Protein AF-A0A7S3AME6-F1 (afdb_monomer_lite)

Secondary structure (DSSP, 8-state):
--TTS-TTS-B-PPPPTTSS-TT-----THHHHHHHHHHTPPPHHHHHHHHHSSPPPSB----TTTTS---HHHHHTS-HHHHHHHHHTT-SSS-HHHHHHHHHHHHHH-TTS--

Organism: NCBI:txid156174

Structure (mmCIF, N/CA/C/O backbone):
data_AF-A0A7S3AME6-F1
#
_entry.id   AF-A0A7S3AME6-F1
#
loop_
_atom_site.group_PDB
_atom_site.id
_atom_site.type_symbol
_atom_site.label_atom_id
_atom_site.label_alt_id
_atom_site.label_comp_id
_atom_site.label_asym_id
_atom_site.label_entity_id
_atom_site.label_seq_id
_atom_site.pdbx_PDB_ins_code
_atom_site.Cartn_x
_atom_site.Cartn_y
_atom_site.Cartn_z
_atom_site.occupancy
_atom_site.B_iso_or_equiv
_atom_site.auth_seq_id
_atom_site.auth_comp_id
_atom_site.auth_asym_id
_atom_site.auth_atom_id
_atom_site.pdbx_PDB_model_num
ATOM 1 N N . SER A 1 1 ? 13.618 23.965 -9.771 1.00 35.69 1 SER A N 1
ATOM 2 C CA . SER A 1 1 ? 12.187 23.641 -9.906 1.00 35.69 1 SER A CA 1
ATOM 3 C C . SER A 1 1 ? 11.963 22.238 -9.375 1.00 35.69 1 SER A C 1
ATOM 5 O O . SER A 1 1 ? 12.674 21.339 -9.808 1.00 35.69 1 SER A O 1
ATOM 7 N N . LEU A 1 2 ? 11.083 22.049 -8.389 1.00 33.88 2 LEU A N 1
ATOM 8 C CA . LEU A 1 2 ? 10.864 20.782 -7.664 1.00 33.88 2 LEU A CA 1
ATOM 9 C C . LEU A 1 2 ? 9.847 19.855 -8.369 1.00 33.88 2 LEU A C 1
ATOM 11 O O . LEU A 1 2 ? 9.110 19.121 -7.722 1.00 33.88 2 LEU A O 1
ATOM 15 N N . ASP A 1 3 ? 9.850 19.830 -9.703 1.00 34.41 3 ASP A N 1
ATOM 16 C CA . ASP A 1 3 ? 8.939 19.029 -10.545 1.00 34.41 3 ASP A CA 1
ATOM 17 C C . ASP A 1 3 ? 9.248 17.508 -10.564 1.00 34.41 3 ASP A C 1
ATOM 19 O O . ASP A 1 3 ? 8.784 16.770 -11.433 1.00 34.41 3 ASP A O 1
ATOM 23 N N . GLY A 1 4 ? 10.055 17.002 -9.622 1.00 34.16 4 GLY A N 1
ATOM 24 C CA . GLY A 1 4 ? 10.636 15.648 -9.667 1.00 34.16 4 GLY A CA 1
ATOM 25 C C . GLY A 1 4 ? 10.058 14.612 -8.693 1.00 34.16 4 GLY A C 1
ATOM 26 O O . GLY A 1 4 ? 10.391 13.421 -8.778 1.00 34.16 4 GLY A O 1
ATOM 27 N N . TYR A 1 5 ? 9.194 15.012 -7.759 1.00 38.59 5 TYR A N 1
ATOM 28 C CA . TYR A 1 5 ? 8.798 14.144 -6.649 1.00 38.59 5 TYR A CA 1
ATOM 29 C C . TYR A 1 5 ? 7.342 13.685 -6.759 1.00 38.59 5 TYR A C 1
ATOM 31 O O . TYR A 1 5 ? 6.403 14.379 -6.410 1.00 38.59 5 TYR A O 1
ATOM 39 N N . ASN A 1 6 ? 7.213 12.437 -7.217 1.00 41.97 6 ASN A N 1
ATOM 40 C CA . ASN A 1 6 ? 6.0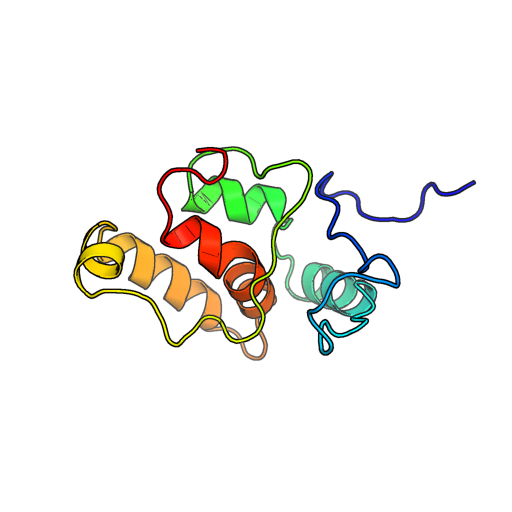43 11.567 -7.121 1.00 41.97 6 ASN A CA 1
ATOM 41 C C . ASN A 1 6 ? 4.817 11.952 -7.976 1.00 41.97 6 ASN A C 1
ATOM 43 O O . ASN A 1 6 ? 3.979 12.762 -7.602 1.00 41.97 6 ASN A O 1
ATOM 47 N N . LYS A 1 7 ? 4.641 11.243 -9.100 1.00 41.91 7 LYS A N 1
ATOM 48 C CA . LYS A 1 7 ? 3.463 11.376 -9.974 1.00 41.91 7 LYS A CA 1
ATOM 49 C C . LYS A 1 7 ? 2.201 10.673 -9.445 1.00 41.91 7 LYS A C 1
ATOM 51 O O . LYS A 1 7 ? 1.176 10.722 -10.113 1.00 41.91 7 LYS A O 1
ATOM 56 N N . SER A 1 8 ? 2.239 9.994 -8.290 1.00 47.88 8 SER A N 1
ATOM 57 C CA . SER A 1 8 ? 1.044 9.346 -7.720 1.00 47.88 8 SER A CA 1
ATOM 58 C C . SER A 1 8 ? 0.046 10.347 -7.124 1.00 47.88 8 SER A C 1
ATOM 60 O O . SER A 1 8 ? -1.106 9.985 -6.871 1.00 47.88 8 SER A O 1
ATOM 62 N N . GLY A 1 9 ? 0.481 11.591 -6.880 1.00 45.53 9 GLY A N 1
ATOM 63 C CA . GLY A 1 9 ? -0.293 12.601 -6.155 1.00 45.53 9 GLY A CA 1
ATOM 64 C C . GLY A 1 9 ? -0.526 12.252 -4.680 1.00 45.53 9 GLY A C 1
ATOM 65 O O . GLY A 1 9 ? -1.373 12.869 -4.048 1.00 45.53 9 GLY A O 1
ATOM 66 N N . VAL A 1 10 ? 0.171 11.240 -4.150 1.00 47.12 10 VAL A N 1
ATOM 67 C CA . VAL A 1 10 ? 0.099 10.808 -2.749 1.00 47.12 10 VAL A CA 1
ATOM 68 C C . VAL A 1 10 ? 1.461 11.053 -2.121 1.00 47.12 10 VAL A C 1
ATOM 70 O O . VAL A 1 10 ? 2.421 10.348 -2.434 1.00 47.12 10 VAL A O 1
ATOM 73 N N . GLN A 1 11 ? 1.573 12.068 -1.275 1.00 51.00 11 GLN A N 1
ATOM 74 C CA . GLN A 1 11 ? 2.796 12.365 -0.543 1.00 51.00 11 GLN A CA 1
ATOM 75 C C . GLN A 1 11 ? 2.962 11.346 0.591 1.00 51.00 11 GLN A C 1
ATOM 77 O O . GLN A 1 11 ? 2.046 11.086 1.360 1.00 51.00 11 GLN A O 1
ATOM 82 N N . VAL A 1 12 ? 4.133 10.727 0.696 1.00 52.28 12 VAL A N 1
ATOM 83 C CA . VAL A 1 12 ? 4.501 9.970 1.897 1.00 52.28 12 VAL A CA 1
ATOM 84 C C . VAL A 1 12 ? 5.359 10.935 2.706 1.00 52.28 12 VAL A C 1
ATOM 86 O O . VAL A 1 12 ? 6.465 11.236 2.249 1.00 52.28 12 VAL A O 1
ATOM 89 N N . PRO A 1 13 ? 4.846 11.523 3.802 1.00 41.53 13 PRO A N 1
ATOM 90 C CA . PRO A 1 13 ? 5.587 12.547 4.519 1.00 41.53 13 PRO A CA 1
ATOM 91 C C . PRO A 1 13 ? 6.883 11.951 5.075 1.00 41.53 13 PRO A C 1
ATOM 93 O O . PRO A 1 13 ? 6.884 10.898 5.715 1.00 41.53 13 PRO A O 1
ATOM 96 N N . LEU A 1 14 ? 7.990 12.641 4.802 1.00 42.53 14 LEU A N 1
ATOM 97 C CA . LEU A 1 14 ? 9.221 12.503 5.571 1.00 42.53 14 LEU A CA 1
ATOM 98 C C . LEU A 1 14 ? 8.908 13.018 6.978 1.00 42.53 14 LEU A C 1
ATOM 100 O O . LEU A 1 14 ? 8.231 14.035 7.112 1.00 42.53 14 LEU A O 1
ATOM 104 N N . ALA A 1 15 ? 9.323 12.289 8.012 1.00 43.00 15 ALA A N 1
ATOM 105 C CA . ALA A 1 15 ? 9.092 12.713 9.386 1.00 43.00 15 ALA A CA 1
ATOM 106 C C . ALA A 1 15 ? 9.627 14.139 9.601 1.00 43.00 15 ALA A C 1
ATOM 108 O O . ALA A 1 15 ? 10.751 14.440 9.201 1.00 43.00 15 ALA A O 1
ATOM 109 N N . ASP A 1 16 ? 8.820 14.985 10.240 1.00 40.00 16 ASP A N 1
ATOM 110 C CA . ASP A 1 16 ? 9.307 16.220 10.846 1.00 40.00 16 ASP A CA 1
ATOM 111 C C . ASP A 1 16 ? 10.219 15.835 12.019 1.00 40.00 16 ASP A C 1
ATOM 113 O O . ASP A 1 16 ? 9.888 14.931 12.802 1.00 40.00 16 ASP A O 1
ATOM 117 N N . GLU A 1 17 ? 11.371 16.493 12.121 1.00 39.88 17 GLU A N 1
ATOM 118 C CA . GLU A 1 17 ? 12.356 16.308 13.189 1.00 39.88 17 GLU A CA 1
ATOM 119 C C . GLU A 1 17 ? 11.740 16.699 14.547 1.00 39.88 17 GLU A C 1
ATOM 121 O O . GLU A 1 17 ? 11.905 17.812 15.034 1.00 39.88 17 GLU A O 1
ATOM 126 N N . GLY A 1 18 ? 10.966 15.806 15.168 1.00 41.50 18 GLY A N 1
ATOM 127 C CA . GLY A 1 18 ? 10.367 16.085 16.477 1.00 41.50 18 GLY A CA 1
ATOM 128 C C . GLY A 1 18 ? 9.214 15.189 16.923 1.00 41.50 18 GLY A C 1
ATOM 129 O O . GLY A 1 18 ? 8.863 15.211 18.102 1.00 41.50 18 GLY A O 1
ATOM 130 N N . ALA A 1 19 ? 8.620 14.372 16.048 1.00 39.38 19 ALA A N 1
ATOM 131 C CA . ALA A 1 19 ? 7.569 13.444 16.468 1.00 39.38 19 ALA A CA 1
ATOM 132 C C . ALA A 1 19 ? 8.173 12.159 17.064 1.00 39.38 19 ALA A C 1
ATOM 134 O O . ALA A 1 19 ? 9.037 11.526 16.463 1.00 39.38 19 ALA A O 1
ATOM 135 N N . ALA A 1 20 ? 7.695 11.768 18.246 1.00 36.09 20 ALA A N 1
ATOM 136 C CA . ALA A 1 20 ? 8.162 10.663 19.089 1.00 36.09 20 ALA A CA 1
ATOM 137 C C . ALA A 1 20 ? 7.960 9.240 18.501 1.00 36.09 20 ALA A C 1
ATOM 139 O O . ALA A 1 20 ? 7.400 8.362 19.154 1.00 36.09 20 ALA A O 1
ATOM 140 N N . PHE A 1 21 ? 8.444 8.989 17.282 1.00 40.53 21 PHE A N 1
ATOM 141 C CA . PHE A 1 21 ? 8.484 7.676 16.634 1.00 40.53 21 PHE A CA 1
ATOM 142 C C . PHE A 1 21 ? 9.867 7.465 15.989 1.00 40.53 21 PHE A C 1
ATOM 144 O O . PHE A 1 21 ? 10.060 7.774 14.814 1.00 40.53 21 PHE A O 1
ATOM 151 N N . PRO A 1 22 ? 10.866 6.956 16.732 1.00 33.81 22 PRO A N 1
ATOM 152 C CA . PRO A 1 22 ? 12.278 7.114 16.375 1.00 33.81 22 PRO A CA 1
ATOM 153 C C . PRO A 1 22 ? 12.804 6.193 15.257 1.00 33.81 22 PRO A C 1
ATOM 155 O O . PRO A 1 22 ? 14.011 6.072 15.126 1.00 33.81 22 PRO A O 1
ATOM 158 N N . ASN A 1 23 ? 11.967 5.541 14.439 1.00 37.69 23 ASN A N 1
ATOM 159 C CA . ASN A 1 23 ? 12.444 4.526 13.479 1.00 37.69 23 ASN A CA 1
ATOM 160 C C . ASN A 1 23 ? 11.733 4.514 12.113 1.00 37.69 23 ASN A C 1
ATOM 162 O O . ASN A 1 23 ? 11.607 3.448 11.515 1.00 37.69 23 ASN A O 1
ATOM 166 N N . MET A 1 24 ? 11.277 5.655 11.586 1.00 41.97 24 MET A N 1
ATOM 167 C CA . MET A 1 24 ? 10.725 5.683 10.224 1.00 41.97 24 MET A CA 1
ATOM 168 C C . MET A 1 24 ? 11.868 5.776 9.201 1.00 41.97 24 MET A C 1
ATOM 170 O O . MET A 1 24 ? 12.538 6.802 9.099 1.00 41.97 24 MET A O 1
ATOM 174 N N . MET A 1 25 ? 12.145 4.677 8.489 1.00 39.66 25 MET A N 1
ATOM 175 C CA . MET A 1 25 ? 13.272 4.599 7.550 1.00 39.66 25 MET A CA 1
ATOM 176 C C . MET A 1 25 ? 13.178 5.665 6.446 1.00 39.66 25 MET A C 1
ATOM 178 O O . MET A 1 25 ? 12.169 5.776 5.749 1.00 39.66 25 MET A O 1
ATOM 182 N N . TRP A 1 26 ? 14.279 6.389 6.230 1.00 38.25 26 TRP A N 1
ATOM 183 C CA . TRP A 1 26 ? 14.511 7.208 5.041 1.00 38.25 26 TRP A CA 1
ATOM 184 C C . TRP A 1 26 ? 14.675 6.262 3.8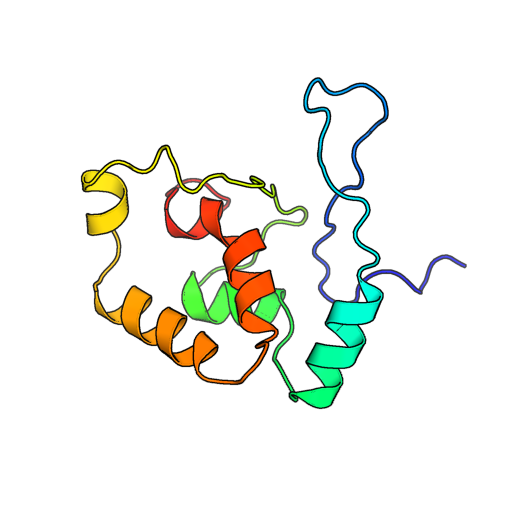45 1.00 38.25 26 TRP A C 1
ATOM 186 O O . TRP A 1 26 ? 15.767 5.772 3.568 1.00 38.25 26 TRP A O 1
ATOM 196 N N . ILE A 1 27 ? 13.573 5.910 3.185 1.00 44.53 27 ILE A N 1
ATOM 197 C CA . IL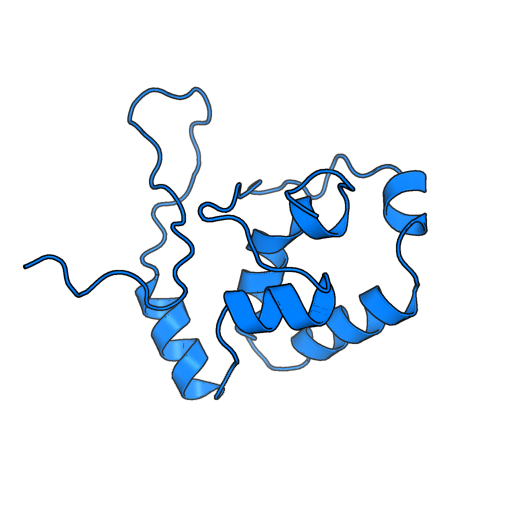E A 1 27 ? 13.590 5.026 2.020 1.00 44.53 27 ILE A CA 1
ATOM 198 C C . ILE A 1 27 ? 13.535 5.901 0.759 1.00 44.53 27 ILE A C 1
ATOM 200 O O . ILE A 1 27 ? 12.472 6.447 0.454 1.00 44.53 27 ILE A O 1
ATOM 204 N N . PRO A 1 28 ? 14.626 6.027 -0.023 1.00 49.34 28 PRO A N 1
ATOM 205 C CA . PRO A 1 28 ? 14.574 6.728 -1.301 1.00 49.34 28 PRO A CA 1
ATOM 206 C C . PRO A 1 28 ? 13.563 6.033 -2.219 1.00 49.34 28 PRO A C 1
ATOM 208 O O . PRO A 1 28 ? 13.757 4.879 -2.585 1.00 49.34 28 PRO A O 1
ATOM 211 N N . LEU A 1 29 ? 12.482 6.708 -2.623 1.00 57.62 29 LEU A N 1
ATOM 212 C CA . LEU A 1 29 ? 11.414 6.078 -3.419 1.00 57.62 29 LEU A CA 1
ATOM 213 C C . LEU A 1 29 ? 11.846 5.682 -4.849 1.00 57.62 29 LEU A C 1
ATOM 215 O O . LEU A 1 29 ? 11.076 5.082 -5.602 1.00 57.62 29 LEU A O 1
ATOM 219 N N . ASP A 1 30 ? 13.080 5.994 -5.248 1.00 60.59 30 ASP A N 1
ATOM 220 C CA . ASP A 1 30 ? 13.607 5.696 -6.578 1.00 60.59 30 ASP A CA 1
ATOM 221 C C . ASP A 1 30 ? 13.745 4.196 -6.863 1.00 60.59 30 ASP A C 1
ATOM 223 O O . ASP A 1 30 ? 13.591 3.782 -8.016 1.00 60.59 30 ASP A O 1
ATOM 227 N N . TRP A 1 31 ? 13.963 3.346 -5.851 1.00 64.44 31 TRP A N 1
ATOM 228 C CA . TRP A 1 31 ? 13.978 1.895 -6.082 1.00 64.44 31 TRP A CA 1
ATOM 229 C C . TRP A 1 31 ? 12.581 1.355 -6.427 1.00 64.44 31 TRP A C 1
ATOM 231 O O . TRP A 1 31 ? 12.470 0.480 -7.288 1.00 64.44 31 TRP A O 1
ATOM 241 N N . ILE A 1 32 ? 11.511 1.920 -5.849 1.00 70.56 32 ILE A N 1
ATOM 242 C CA . ILE A 1 32 ? 10.123 1.551 -6.186 1.00 70.56 32 ILE A CA 1
ATOM 243 C C . ILE A 1 32 ? 9.848 1.898 -7.639 1.00 70.56 32 ILE A C 1
ATOM 245 O O . ILE A 1 32 ? 9.299 1.073 -8.360 1.00 70.56 32 ILE A O 1
ATOM 249 N N . ARG A 1 33 ? 10.303 3.068 -8.105 1.00 68.19 33 ARG A N 1
ATOM 250 C CA . ARG A 1 33 ? 10.153 3.485 -9.509 1.00 68.19 33 ARG A CA 1
ATOM 251 C C . ARG A 1 33 ? 10.842 2.522 -10.468 1.00 68.19 33 ARG A C 1
ATOM 253 O O . ARG A 1 33 ? 10.244 2.110 -11.460 1.00 68.19 33 ARG A O 1
ATOM 260 N N . ARG A 1 34 ? 12.085 2.126 -10.169 1.00 73.12 34 ARG A N 1
ATOM 261 C CA . ARG A 1 34 ? 12.825 1.152 -10.992 1.00 73.12 34 ARG A CA 1
ATOM 262 C C . ARG A 1 34 ? 12.061 -0.164 -11.105 1.00 73.12 34 ARG A C 1
ATOM 264 O O . ARG A 1 34 ? 11.914 -0.689 -12.207 1.00 73.12 34 ARG A O 1
ATOM 271 N N . ARG A 1 35 ? 11.524 -0.664 -9.989 1.00 77.50 35 ARG A N 1
ATOM 272 C CA . ARG A 1 35 ? 10.744 -1.907 -9.981 1.00 77.50 35 ARG A CA 1
ATOM 273 C C . ARG A 1 35 ? 9.368 -1.755 -10.632 1.00 77.50 35 ARG A C 1
ATOM 275 O O . ARG A 1 35 ? 8.954 -2.669 -11.334 1.00 77.50 35 ARG A O 1
ATOM 282 N N . GLN A 1 36 ? 8.692 -0.614 -10.470 1.00 83.31 36 GLN A N 1
ATOM 283 C CA . GLN A 1 36 ? 7.425 -0.320 -11.153 1.00 83.31 36 GLN A CA 1
ATOM 284 C C . GLN A 1 36 ? 7.597 -0.434 -12.663 1.00 83.31 36 GLN A C 1
ATOM 286 O O . GLN A 1 36 ? 6.821 -1.120 -13.322 1.00 83.31 36 GLN A O 1
ATOM 291 N N . THR A 1 37 ? 8.652 0.185 -13.195 1.00 80.50 37 THR A N 1
ATOM 292 C CA . THR A 1 37 ? 8.983 0.115 -14.618 1.00 80.50 37 THR A CA 1
ATOM 293 C C . THR A 1 37 ? 9.340 -1.309 -15.037 1.00 80.50 37 THR A C 1
ATOM 295 O O . THR A 1 37 ? 8.783 -1.810 -16.012 1.00 80.50 37 THR A O 1
ATOM 298 N N . ALA A 1 38 ? 10.223 -1.983 -14.292 1.00 83.31 38 ALA A N 1
ATOM 299 C CA . ALA A 1 38 ? 10.667 -3.339 -14.620 1.00 83.31 3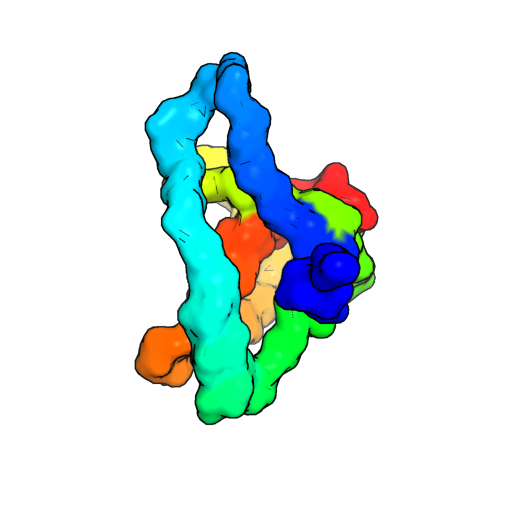8 ALA A CA 1
ATOM 300 C C . ALA A 1 38 ? 9.513 -4.357 -14.639 1.00 83.31 38 ALA A C 1
ATOM 302 O O . ALA A 1 38 ? 9.461 -5.211 -15.519 1.00 83.31 38 ALA A O 1
ATOM 303 N N . GLN A 1 39 ? 8.571 -4.242 -13.700 1.00 85.00 39 GLN A N 1
ATOM 304 C CA . GLN A 1 39 ? 7.430 -5.154 -13.560 1.00 85.00 39 GLN A CA 1
ATOM 305 C C . GLN A 1 39 ? 6.178 -4.671 -14.306 1.00 85.00 39 GLN A C 1
ATOM 307 O O . GLN A 1 39 ? 5.150 -5.340 -14.257 1.00 85.00 39 GLN A O 1
ATOM 312 N N . ARG A 1 40 ? 6.237 -3.508 -14.980 1.00 86.19 40 ARG A N 1
ATOM 313 C CA . ARG A 1 40 ? 5.073 -2.824 -15.580 1.00 86.19 40 ARG A CA 1
ATOM 314 C C . ARG A 1 40 ? 3.898 -2.711 -14.595 1.00 86.19 40 ARG A C 1
ATOM 316 O O . ARG A 1 40 ? 2.739 -2.897 -14.960 1.00 86.19 40 ARG A O 1
ATOM 323 N N . ALA A 1 41 ? 4.218 -2.442 -13.332 1.00 84.19 41 ALA A N 1
ATOM 324 C CA . ALA A 1 41 ? 3.251 -2.405 -12.247 1.00 84.19 41 ALA A CA 1
ATOM 325 C C . ALA A 1 41 ? 2.400 -1.119 -12.296 1.00 84.19 41 ALA A C 1
ATOM 327 O O . ALA A 1 41 ? 2.888 -0.073 -12.739 1.00 84.19 41 ALA A O 1
ATOM 328 N N . PRO A 1 42 ? 1.146 -1.158 -11.809 1.00 85.56 42 PRO A N 1
ATOM 329 C CA . PRO A 1 42 ? 0.316 0.037 -11.680 1.00 85.56 42 PRO A CA 1
ATOM 330 C C . PRO A 1 42 ? 0.920 1.055 -10.699 1.00 85.56 42 PRO A C 1
ATOM 332 O O . PRO A 1 42 ? 1.783 0.736 -9.881 1.00 85.56 42 PRO A O 1
ATOM 335 N N . SER A 1 43 ? 0.441 2.301 -10.743 1.00 85.38 43 SER A N 1
ATOM 336 C CA . SER A 1 43 ? 0.777 3.289 -9.711 1.00 85.38 43 SER A CA 1
ATOM 337 C C . SER A 1 43 ? 0.167 2.902 -8.359 1.00 85.38 43 SER A C 1
ATOM 339 O O . SER A 1 43 ? -0.873 2.247 -8.319 1.00 85.38 43 SER A O 1
ATOM 341 N N . LEU A 1 44 ? 0.756 3.374 -7.251 1.00 84.00 44 LEU A N 1
ATOM 342 C CA . LEU A 1 44 ? 0.201 3.160 -5.907 1.00 84.00 44 LEU A CA 1
ATOM 343 C C . LEU A 1 44 ? -1.260 3.623 -5.808 1.00 84.00 44 LEU A C 1
ATOM 345 O O . LEU A 1 44 ? -2.075 2.913 -5.241 1.00 84.00 44 LEU A O 1
ATOM 349 N N . ARG A 1 45 ? -1.611 4.767 -6.414 1.00 84.56 45 ARG A N 1
ATOM 350 C CA . ARG A 1 45 ? -2.999 5.249 -6.478 1.00 84.56 45 ARG A CA 1
ATOM 351 C C . ARG A 1 45 ? -3.919 4.250 -7.177 1.00 84.56 45 ARG A C 1
ATOM 353 O O . ARG A 1 45 ? -4.935 3.872 -6.614 1.00 84.56 45 ARG A O 1
ATOM 360 N N . SER A 1 46 ? -3.539 3.790 -8.369 1.00 85.94 46 SER A N 1
ATOM 361 C CA . SER A 1 46 ? -4.360 2.843 -9.137 1.00 85.94 46 SER A CA 1
ATOM 362 C C . SER A 1 46 ? -4.511 1.511 -8.402 1.00 85.94 46 SER A C 1
ATOM 364 O O . SER A 1 46 ? -5.594 0.935 -8.375 1.00 85.94 46 SER A O 1
ATOM 366 N N . PHE A 1 47 ? -3.432 1.037 -7.774 1.00 89.94 47 PHE A N 1
ATOM 367 C CA . PHE A 1 47 ? -3.446 -0.172 -6.958 1.00 89.94 47 PHE A CA 1
ATOM 368 C C . PHE A 1 47 ? -4.348 -0.003 -5.724 1.00 89.94 47 PHE A C 1
ATOM 370 O O . PHE A 1 47 ? -5.178 -0.865 -5.455 1.00 89.94 47 PHE A O 1
ATOM 377 N N . PHE A 1 48 ? -4.251 1.127 -5.019 1.00 88.75 48 PHE A N 1
ATOM 378 C CA . PHE A 1 48 ? -5.104 1.453 -3.876 1.00 88.75 48 PHE A CA 1
ATOM 379 C C . PHE A 1 48 ? -6.585 1.417 -4.259 1.00 88.75 48 PHE A C 1
ATOM 381 O O . PHE A 1 48 ? -7.365 0.682 -3.651 1.00 88.75 48 PHE A O 1
ATOM 388 N N . SER A 1 49 ? -6.958 2.138 -5.316 1.00 89.38 49 SER A N 1
ATOM 389 C CA . SER A 1 49 ? -8.347 2.223 -5.766 1.00 89.38 49 SER A CA 1
ATOM 390 C C . SER A 1 49 ? -8.900 0.899 -6.276 1.00 89.38 49 SER A C 1
ATOM 392 O O . SER A 1 49 ? -10.072 0.610 -6.049 1.00 89.38 49 SER A O 1
ATOM 394 N N . ALA A 1 50 ? -8.070 0.051 -6.887 1.00 91.19 50 ALA A N 1
ATOM 395 C CA . ALA A 1 50 ? -8.499 -1.272 -7.333 1.00 91.19 50 ALA A CA 1
ATOM 396 C C . ALA A 1 50 ? -8.942 -2.182 -6.172 1.00 91.19 50 ALA A C 1
ATOM 398 O O . ALA A 1 50 ? -9.881 -2.960 -6.333 1.00 91.19 50 ALA A O 1
ATOM 399 N N . TYR A 1 51 ? -8.290 -2.087 -5.006 1.00 90.94 51 TYR A N 1
ATOM 400 C CA . TYR A 1 51 ? -8.551 -2.986 -3.874 1.00 90.94 51 TYR A CA 1
ATOM 401 C C . TYR A 1 51 ? -9.439 -2.393 -2.783 1.00 90.94 51 TYR A C 1
ATOM 403 O O . TYR A 1 51 ? -10.150 -3.142 -2.113 1.00 90.94 51 TYR A O 1
ATOM 411 N N . LEU A 1 52 ? -9.402 -1.074 -2.593 1.00 88.88 52 LEU A N 1
ATOM 412 C CA . LEU A 1 52 ? -10.181 -0.385 -1.561 1.00 88.88 52 LEU A CA 1
ATOM 413 C C . LEU A 1 52 ? -11.380 0.386 -2.127 1.00 88.88 52 LEU A C 1
ATOM 415 O O . LEU A 1 52 ? -12.182 0.887 -1.350 1.00 88.88 52 LEU A O 1
ATOM 419 N N . GLN A 1 53 ? -11.541 0.412 -3.457 1.00 89.00 53 GLN A N 1
ATOM 420 C CA . GLN A 1 53 ? -12.691 0.999 -4.163 1.00 89.00 53 GLN A CA 1
ATOM 421 C C . GLN A 1 53 ? -12.915 2.489 -3.860 1.00 89.00 53 GLN A C 1
ATOM 423 O O . GLN A 1 53 ? -14.042 2.977 -3.860 1.00 89.00 53 GLN A O 1
ATOM 428 N N . CYS A 1 54 ? -11.830 3.219 -3.622 1.00 84.62 54 CYS A N 1
ATOM 429 C CA . CYS A 1 54 ? -11.833 4.650 -3.345 1.00 84.62 54 CYS A CA 1
ATOM 430 C C . CYS A 1 54 ? -10.475 5.273 -3.691 1.00 84.62 54 CYS A C 1
ATOM 432 O O . CYS A 1 54 ? -9.499 4.567 -3.964 1.00 84.62 54 CYS A O 1
ATOM 434 N N . ASP A 1 55 ? -10.392 6.599 -3.694 1.00 82.69 55 ASP A N 1
ATOM 435 C CA . ASP A 1 55 ? -9.116 7.288 -3.859 1.00 82.69 55 ASP A CA 1
ATOM 436 C C . ASP A 1 55 ? -8.286 7.249 -2.566 1.00 82.69 55 ASP A C 1
ATOM 438 O O . ASP A 1 55 ? -8.838 7.387 -1.473 1.00 82.69 55 ASP A O 1
ATOM 442 N N . PRO A 1 56 ? -6.952 7.099 -2.656 1.00 77.88 56 PRO A N 1
ATOM 443 C CA . PRO A 1 56 ? -6.093 7.278 -1.496 1.00 77.88 56 PRO A CA 1
ATOM 444 C C . PRO A 1 56 ? -6.125 8.737 -1.011 1.00 77.88 56 PRO A C 1
ATOM 446 O O . PRO A 1 56 ? -6.255 9.657 -1.832 1.00 77.88 56 PRO A O 1
ATOM 449 N N . PRO A 1 57 ? -5.911 8.977 0.296 1.00 74.25 57 PRO A N 1
ATOM 450 C CA . PRO A 1 57 ? -5.699 10.325 0.812 1.00 74.25 57 PRO A CA 1
ATOM 451 C C . PRO A 1 57 ? -4.467 10.982 0.174 1.00 74.25 57 PRO A C 1
ATOM 453 O O . PRO A 1 57 ? -3.588 10.316 -0.379 1.00 74.25 57 PRO A O 1
ATOM 456 N N . SER A 1 58 ? -4.366 12.309 0.298 1.00 67.38 58 SER A N 1
ATOM 457 C CA . SER A 1 58 ? -3.184 13.054 -0.159 1.00 67.38 58 SER A CA 1
ATOM 458 C C . SER A 1 58 ? -1.902 12.613 0.551 1.00 67.38 58 SER A C 1
ATOM 460 O O . SER A 1 58 ? -0.832 12.730 -0.041 1.00 67.38 58 SER A O 1
ATOM 462 N N . HIS A 1 59 ? -2.018 12.074 1.772 1.00 65.12 59 HIS A N 1
ATOM 463 C CA . HIS A 1 59 ? -0.915 11.530 2.557 1.00 65.12 59 HIS A CA 1
ATOM 464 C C . HIS A 1 59 ? -1.248 10.156 3.138 1.00 65.12 59 HIS A C 1
ATOM 466 O O . HIS A 1 59 ? -2.313 9.984 3.732 1.00 65.12 59 HIS A O 1
ATOM 472 N N . LEU A 1 60 ? -0.334 9.190 2.996 1.00 69.12 60 LEU A N 1
ATOM 473 C CA . LEU A 1 60 ? -0.481 7.866 3.608 1.00 69.12 60 LEU A CA 1
ATOM 474 C C . LEU A 1 60 ? 0.235 7.803 4.954 1.00 69.12 60 LEU A C 1
ATOM 476 O O . LEU A 1 60 ? 1.433 8.075 5.044 1.00 69.12 60 LEU A O 1
ATOM 480 N N . TYR A 1 61 ? -0.491 7.369 5.980 1.00 67.06 61 TYR A N 1
ATOM 481 C CA . TYR A 1 61 ? 0.094 6.996 7.259 1.00 67.06 61 TYR A CA 1
ATOM 482 C C . TYR A 1 61 ? 0.646 5.578 7.154 1.00 67.06 61 TYR A C 1
ATOM 484 O O . TYR A 1 61 ? -0.101 4.608 7.020 1.00 67.06 61 TYR A O 1
ATOM 492 N N . HIS A 1 62 ? 1.970 5.466 7.200 1.00 65.44 62 HIS A N 1
ATOM 493 C CA . HIS A 1 62 ? 2.654 4.184 7.209 1.00 65.44 62 HIS A CA 1
ATOM 494 C C . HIS A 1 62 ? 2.893 3.733 8.650 1.00 65.44 62 HIS A C 1
ATOM 496 O O . HIS A 1 62 ? 3.547 4.421 9.430 1.00 65.44 62 HIS A O 1
ATOM 502 N N . ALA A 1 63 ? 2.377 2.558 8.996 1.00 63.12 63 ALA A N 1
ATOM 503 C CA . ALA A 1 63 ? 2.576 1.960 10.304 1.00 63.12 63 ALA A CA 1
ATOM 504 C C . ALA A 1 63 ? 3.625 0.841 10.191 1.00 63.12 63 ALA A C 1
ATOM 506 O O . ALA A 1 63 ? 3.290 -0.335 10.027 1.00 63.12 63 ALA A O 1
ATOM 507 N N . GLN A 1 64 ? 4.905 1.223 10.243 1.00 58.34 64 GLN A N 1
ATOM 508 C CA . GLN A 1 64 ? 6.028 0.288 10.147 1.00 58.34 64 GLN A CA 1
ATOM 509 C C . GLN A 1 64 ? 5.933 -0.762 11.264 1.00 58.34 64 GLN A C 1
ATOM 511 O O . GLN A 1 64 ? 5.911 -0.428 12.447 1.00 58.34 64 GLN A O 1
ATOM 516 N N . GLY A 1 65 ? 5.848 -2.042 10.895 1.00 57.84 65 GLY A N 1
ATOM 517 C CA . GLY A 1 65 ? 5.735 -3.138 11.863 1.00 57.84 65 GLY A CA 1
ATOM 518 C C . GLY A 1 65 ? 4.346 -3.329 12.492 1.00 57.84 65 GLY A C 1
ATOM 519 O O . GLY A 1 65 ? 4.227 -4.084 13.457 1.00 57.84 65 GLY A O 1
ATOM 520 N N . ALA A 1 66 ? 3.277 -2.720 11.958 1.00 54.88 66 ALA A N 1
ATOM 521 C CA . ALA A 1 66 ? 1.900 -2.842 12.475 1.00 54.88 66 ALA A CA 1
ATOM 522 C C . ALA A 1 66 ? 1.225 -4.215 12.245 1.00 54.88 66 ALA A C 1
ATOM 524 O O . ALA A 1 66 ? 0.011 -4.316 12.046 1.00 54.88 66 ALA A O 1
ATOM 525 N N . GLN A 1 67 ? 2.001 -5.294 12.299 1.00 55.34 67 GLN A N 1
ATOM 526 C CA . GLN A 1 67 ? 1.533 -6.674 12.188 1.00 55.34 67 GLN A CA 1
ATOM 527 C C . GLN A 1 67 ? 0.924 -7.206 13.502 1.00 55.34 67 GLN A C 1
ATOM 529 O O . GLN A 1 67 ? 0.285 -8.254 13.488 1.00 55.34 67 GLN A O 1
ATOM 534 N N . PHE A 1 68 ? 1.065 -6.492 14.629 1.00 56.34 68 PHE A N 1
ATOM 535 C CA . PHE A 1 68 ? 0.824 -7.071 15.961 1.00 56.34 68 PHE A CA 1
ATOM 536 C C . PHE A 1 68 ? -0.432 -6.598 16.716 1.00 56.34 68 PHE A C 1
ATOM 538 O O . PHE A 1 68 ? -0.596 -6.968 17.875 1.00 56.34 68 PHE A O 1
ATOM 545 N N . SER A 1 69 ? -1.349 -5.835 16.110 1.00 66.88 69 SER A N 1
ATOM 546 C CA . SER A 1 69 ? -2.526 -5.312 16.842 1.00 66.88 69 SER A CA 1
ATOM 547 C C . SER A 1 69 ? -3.891 -5.508 16.170 1.00 66.88 69 SER A C 1
ATOM 549 O O . SER A 1 69 ? -4.901 -5.009 16.669 1.00 66.88 69 SER A O 1
ATOM 551 N N . LEU A 1 70 ? -3.981 -6.266 15.072 1.00 75.88 70 LEU A N 1
ATOM 552 C CA . LEU A 1 70 ? -5.273 -6.508 14.425 1.00 75.88 70 LEU A CA 1
ATOM 553 C C . LEU A 1 70 ? -6.101 -7.546 15.188 1.00 75.88 70 LEU A C 1
ATOM 555 O O . LEU A 1 70 ? -5.710 -8.700 15.347 1.00 75.88 70 LEU A O 1
ATOM 559 N N . SER A 1 71 ? -7.302 -7.152 15.611 1.00 85.25 71 SER A N 1
ATOM 560 C CA . SER A 1 71 ? -8.263 -8.096 16.184 1.00 85.25 71 SER A CA 1
ATOM 561 C C . SER A 1 71 ? -8.787 -9.074 15.128 1.00 85.25 71 SER A C 1
ATOM 563 O O . SER A 1 71 ? -8.949 -8.725 13.955 1.00 85.25 71 SER A O 1
ATOM 565 N N . ARG A 1 72 ? -9.187 -10.277 15.564 1.00 88.25 72 ARG A N 1
ATOM 566 C CA . ARG A 1 72 ? -9.916 -11.238 14.717 1.00 88.25 72 ARG A CA 1
ATOM 567 C C . ARG A 1 72 ? -11.104 -10.572 14.014 1.00 88.25 72 ARG A C 1
ATOM 569 O O . ARG A 1 72 ? -11.303 -10.766 12.820 1.00 88.25 72 ARG A O 1
ATOM 576 N N . ARG A 1 73 ? -11.865 -9.740 14.730 1.00 88.62 73 ARG A N 1
ATOM 577 C CA . ARG A 1 73 ? -13.008 -9.012 14.163 1.00 88.62 73 ARG A CA 1
ATOM 578 C C . ARG A 1 73 ? -12.598 -8.113 12.993 1.00 88.62 73 ARG A C 1
ATOM 580 O O . ARG A 1 73 ? -13.293 -8.120 11.988 1.00 88.62 73 ARG A O 1
ATOM 587 N N . ALA A 1 74 ? -11.484 -7.386 13.099 1.00 85.94 74 ALA A N 1
ATOM 588 C CA . ALA A 1 74 ? -10.997 -6.514 12.027 1.00 85.94 74 ALA A CA 1
ATOM 589 C C . ALA A 1 74 ? -10.635 -7.306 10.759 1.00 85.94 74 ALA A C 1
ATOM 591 O O . ALA A 1 74 ? -11.014 -6.911 9.660 1.00 85.94 74 ALA A O 1
ATOM 592 N N . ILE A 1 75 ? -9.986 -8.464 10.914 1.00 88.06 75 ILE A N 1
ATOM 593 C CA . ILE A 1 75 ? -9.647 -9.357 9.795 1.00 88.06 75 ILE A CA 1
ATOM 594 C C . ILE A 1 75 ? -10.917 -9.913 9.132 1.00 88.06 75 ILE A C 1
ATOM 596 O O . ILE A 1 75 ? -11.048 -9.931 7.914 1.00 88.06 75 ILE A O 1
ATOM 600 N N . HIS A 1 76 ? -11.902 -10.346 9.919 1.00 90.38 76 HIS A N 1
ATOM 601 C CA . HIS A 1 76 ? -13.117 -10.955 9.369 1.00 90.38 76 HIS A CA 1
ATOM 602 C C . HIS A 1 76 ? -14.102 -9.963 8.724 1.00 90.38 76 HIS A C 1
ATOM 604 O O . HIS A 1 76 ? -15.059 -10.408 8.093 1.00 90.38 76 HIS A O 1
ATOM 610 N N . ARG A 1 77 ? -13.890 -8.645 8.846 1.00 89.31 77 ARG A N 1
ATOM 611 C CA . ARG A 1 77 ? -14.719 -7.630 8.167 1.00 89.31 77 ARG A CA 1
ATOM 612 C C . ARG A 1 77 ? -14.513 -7.600 6.658 1.00 89.31 77 ARG A C 1
ATOM 614 O O . ARG A 1 77 ? -15.419 -7.202 5.933 1.00 89.31 77 ARG A O 1
ATOM 621 N N . ARG A 1 78 ? -13.338 -8.001 6.170 1.00 89.06 78 ARG A N 1
ATOM 622 C CA . ARG A 1 78 ? -13.080 -8.071 4.731 1.00 89.06 78 ARG A CA 1
ATOM 623 C C . ARG A 1 78 ? -13.389 -9.472 4.203 1.00 89.06 78 ARG A C 1
ATOM 625 O O . ARG A 1 78 ? -13.129 -10.467 4.886 1.00 89.06 78 ARG A O 1
ATOM 632 N N . PRO A 1 79 ? -13.915 -9.586 2.974 1.00 92.00 79 PRO A N 1
ATOM 633 C CA . PRO A 1 79 ? -14.195 -10.885 2.390 1.00 92.00 79 PRO A CA 1
ATOM 634 C C . PRO A 1 79 ? -12.893 -11.642 2.113 1.00 92.00 79 PRO A C 1
ATOM 636 O O . PRO A 1 79 ? -11.889 -11.069 1.692 1.00 92.00 79 PRO A O 1
ATOM 639 N N . ARG A 1 80 ? -12.922 -12.972 2.266 1.00 93.50 80 ARG A N 1
ATOM 640 C CA . ARG A 1 80 ? -11.761 -13.835 1.982 1.00 93.50 80 ARG A CA 1
ATOM 641 C C . ARG A 1 80 ? -11.228 -13.678 0.552 1.00 93.50 80 ARG A C 1
ATOM 643 O O . ARG A 1 80 ? -10.037 -13.879 0.326 1.00 93.50 80 ARG A O 1
ATOM 650 N N . SER A 1 81 ? -12.097 -13.344 -0.402 1.00 94.31 81 SER A N 1
ATOM 651 C CA . SER A 1 81 ? -11.712 -13.076 -1.790 1.00 94.31 81 SER A CA 1
ATOM 652 C C . SER A 1 81 ? -10.729 -11.913 -1.905 1.00 94.31 81 SER A C 1
ATOM 654 O O . SER A 1 81 ? -9.766 -12.047 -2.649 1.00 94.31 81 SER A O 1
ATOM 656 N N . LEU A 1 82 ? -10.895 -10.842 -1.118 1.00 92.88 82 LEU A N 1
ATOM 657 C CA . LEU A 1 82 ? -9.953 -9.719 -1.097 1.00 92.88 82 LEU A CA 1
ATOM 658 C C . LEU A 1 82 ? -8.543 -10.206 -0.747 1.00 92.88 82 LEU A C 1
ATOM 660 O O . LEU A 1 82 ? -7.603 -9.960 -1.495 1.00 92.88 82 LEU A O 1
ATOM 664 N N . TYR A 1 83 ? -8.400 -10.959 0.347 1.00 92.88 83 TYR A N 1
ATOM 665 C CA . TYR A 1 83 ? -7.098 -11.478 0.779 1.00 92.88 83 TYR A CA 1
ATOM 666 C C . TYR A 1 83 ? -6.442 -12.390 -0.255 1.00 92.88 83 TYR A C 1
ATOM 668 O O . TYR A 1 83 ? -5.229 -12.332 -0.432 1.00 92.88 83 TYR A O 1
ATOM 676 N N . ARG A 1 84 ? -7.231 -13.213 -0.954 1.00 95.06 84 ARG A N 1
ATOM 677 C CA . ARG A 1 84 ? -6.723 -14.047 -2.051 1.00 95.06 84 ARG A CA 1
ATOM 678 C C . ARG A 1 84 ? -6.186 -13.188 -3.194 1.00 95.06 84 ARG A C 1
ATOM 680 O O . ARG A 1 84 ? -5.060 -13.416 -3.615 1.00 95.06 84 ARG A O 1
ATOM 687 N N . SER A 1 85 ? -6.934 -12.169 -3.618 1.00 94.06 85 SER A N 1
ATOM 688 C CA . SER A 1 85 ? -6.494 -11.269 -4.686 1.00 94.06 85 SER A CA 1
ATOM 689 C C . SER A 1 85 ? -5.227 -10.490 -4.312 1.00 94.06 85 SER A C 1
ATOM 691 O O . SER A 1 85 ? -4.337 -10.363 -5.146 1.00 94.06 85 SER A O 1
ATOM 693 N N . LEU A 1 86 ? -5.102 -10.022 -3.061 1.00 92.44 86 LEU A N 1
ATOM 694 C CA . LEU A 1 86 ? -3.880 -9.361 -2.573 1.00 92.44 86 LEU A CA 1
ATOM 695 C C . LEU A 1 86 ? -2.690 -10.331 -2.533 1.00 92.44 86 LEU A C 1
ATOM 697 O O . LEU A 1 86 ? -1.591 -9.972 -2.947 1.00 92.44 86 LEU A O 1
ATOM 701 N N . LEU A 1 87 ? -2.9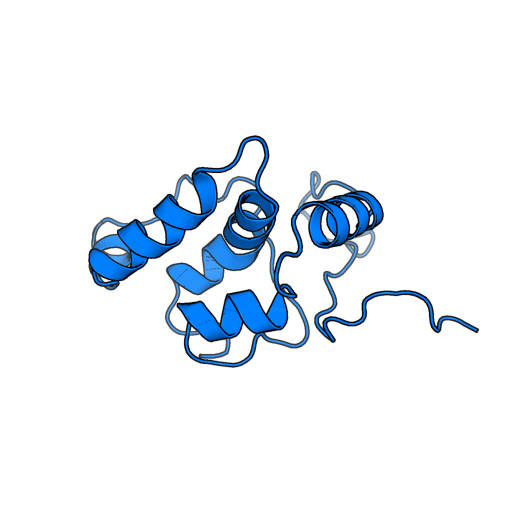07 -11.570 -2.077 1.00 92.88 87 LEU A N 1
ATOM 702 C CA . LEU A 1 87 ? -1.871 -12.603 -2.043 1.00 92.88 87 LEU A CA 1
ATOM 703 C C . LEU A 1 87 ? -1.400 -12.986 -3.453 1.00 92.88 87 LEU A C 1
ATOM 705 O O . LEU A 1 87 ? -0.211 -13.218 -3.659 1.00 92.88 87 LEU A O 1
ATOM 709 N N . ASP A 1 88 ? -2.301 -13.007 -4.434 1.00 92.81 88 ASP A N 1
ATOM 710 C CA . ASP A 1 88 ? -1.946 -13.292 -5.825 1.00 92.81 88 ASP A CA 1
ATOM 711 C C . ASP A 1 88 ? -0.993 -12.241 -6.418 1.00 92.81 88 ASP A C 1
ATOM 713 O O . ASP A 1 88 ? -0.148 -12.587 -7.245 1.00 92.81 88 ASP A O 1
ATOM 717 N N . GLN A 1 89 ? -1.036 -10.990 -5.940 1.00 91.62 89 GLN A N 1
ATOM 718 C CA . GLN A 1 89 ? -0.074 -9.951 -6.339 1.00 91.62 89 GLN A CA 1
ATOM 719 C C . GLN A 1 89 ? 1.351 -10.220 -5.838 1.00 91.62 89 GLN A C 1
ATOM 721 O O . GLN A 1 89 ? 2.304 -9.623 -6.338 1.00 91.62 89 GLN A O 1
ATOM 726 N N . LEU A 1 90 ? 1.516 -11.119 -4.863 1.00 89.94 90 LEU A N 1
ATOM 727 C CA . LEU A 1 90 ? 2.807 -11.438 -4.256 1.00 89.94 90 LEU A CA 1
ATOM 728 C C . LEU A 1 90 ? 3.515 -12.639 -4.896 1.00 89.94 90 LEU A C 1
ATOM 730 O O . LEU A 1 90 ? 4.551 -13.077 -4.407 1.00 89.94 90 LEU A O 1
ATOM 734 N N . ARG A 1 91 ? 2.967 -13.188 -5.986 1.00 86.25 91 ARG A N 1
ATOM 735 C CA . ARG A 1 91 ? 3.511 -14.388 -6.645 1.00 86.25 91 ARG A CA 1
ATOM 736 C C . ARG A 1 91 ? 4.819 -14.150 -7.399 1.00 86.25 91 ARG A C 1
ATOM 738 O O . ARG A 1 91 ? 5.562 -15.101 -7.618 1.00 86.25 91 ARG A O 1
ATOM 745 N N . HIS A 1 92 ? 5.093 -12.917 -7.822 1.00 77.12 92 HIS A N 1
ATOM 746 C CA . HIS A 1 92 ? 6.358 -12.573 -8.468 1.00 77.12 92 HIS A CA 1
ATOM 747 C C . HIS A 1 92 ? 7.483 -12.519 -7.427 1.00 77.12 92 HIS A C 1
ATOM 749 O O . HIS A 1 92 ? 7.257 -12.098 -6.296 1.00 77.12 92 HIS A O 1
ATOM 755 N N . THR A 1 93 ? 8.708 -12.889 -7.798 1.00 78.50 93 THR A N 1
ATOM 756 C CA . THR A 1 93 ? 9.879 -12.669 -6.938 1.00 78.50 93 THR A CA 1
ATOM 757 C C . THR A 1 93 ? 10.080 -11.168 -6.727 1.00 78.50 93 THR A C 1
ATOM 759 O O . THR A 1 93 ? 10.170 -10.428 -7.705 1.00 78.50 93 THR A O 1
ATOM 762 N N . ASP A 1 94 ? 10.139 -10.727 -5.467 1.00 76.88 94 ASP A N 1
ATOM 763 C CA . ASP A 1 94 ? 10.316 -9.315 -5.082 1.00 76.88 94 ASP A CA 1
ATOM 764 C C . ASP A 1 94 ? 9.295 -8.356 -5.752 1.00 76.88 94 ASP A C 1
ATOM 766 O O . ASP A 1 94 ? 9.659 -7.452 -6.513 1.00 76.88 94 ASP A O 1
ATOM 770 N N . PRO A 1 95 ? 7.984 -8.573 -5.533 1.00 86.75 95 PRO A N 1
ATOM 771 C CA . PRO A 1 95 ? 6.931 -7.849 -6.235 1.00 86.75 95 PRO A CA 1
ATOM 772 C C . PRO A 1 95 ? 6.814 -6.424 -5.694 1.00 86.75 95 PRO A C 1
ATOM 774 O O . PRO A 1 95 ? 6.775 -6.232 -4.483 1.00 86.75 95 PRO A O 1
ATOM 777 N N . VAL A 1 96 ? 6.637 -5.417 -6.555 1.00 86.50 96 VAL A N 1
ATOM 778 C CA . VAL A 1 96 ? 6.342 -4.038 -6.096 1.00 86.50 96 VAL A CA 1
ATOM 779 C C . VAL A 1 96 ? 5.096 -3.988 -5.213 1.00 86.50 96 VAL A C 1
ATOM 781 O O . VAL A 1 96 ? 5.007 -3.166 -4.302 1.00 86.50 96 VAL A O 1
ATOM 784 N N . ALA A 1 97 ? 4.152 -4.899 -5.449 1.00 89.88 97 ALA A N 1
ATOM 785 C CA . ALA A 1 97 ? 2.949 -5.023 -4.648 1.00 89.88 97 ALA A CA 1
ATOM 786 C C . ALA A 1 97 ? 3.237 -5.262 -3.156 1.00 89.88 97 ALA A C 1
ATOM 788 O O . ALA A 1 97 ? 2.440 -4.816 -2.339 1.00 89.88 97 ALA A O 1
ATOM 789 N N . SER A 1 98 ? 4.360 -5.889 -2.771 1.00 87.25 98 SER A N 1
ATOM 790 C CA . SER A 1 98 ? 4.701 -6.069 -1.348 1.00 87.25 98 SER A CA 1
ATOM 791 C C . SER A 1 98 ? 4.828 -4.725 -0.631 1.00 87.25 98 SER A C 1
ATOM 793 O O . SER A 1 98 ? 4.230 -4.527 0.424 1.00 87.25 98 SER A O 1
ATOM 795 N N . TYR A 1 99 ? 5.498 -3.768 -1.271 1.00 84.88 99 TYR A N 1
ATOM 796 C CA . TYR A 1 99 ? 5.657 -2.413 -0.763 1.00 84.88 99 TYR A CA 1
ATOM 797 C C . TYR A 1 99 ? 4.324 -1.658 -0.704 1.00 84.88 99 TYR A C 1
ATOM 799 O O . TYR A 1 99 ? 4.040 -0.953 0.262 1.00 84.88 99 TYR A O 1
ATOM 807 N N . TYR A 1 100 ? 3.464 -1.823 -1.714 1.00 87.50 100 TYR A N 1
ATOM 808 C CA . TYR A 1 100 ? 2.134 -1.205 -1.688 1.00 87.50 100 TYR A CA 1
ATOM 809 C C . TYR A 1 100 ? 1.276 -1.741 -0.554 1.00 87.50 100 TYR A C 1
ATOM 811 O O . TYR A 1 100 ? 0.640 -0.954 0.140 1.00 87.50 100 TYR A O 1
ATOM 819 N N . LEU A 1 101 ? 1.278 -3.057 -0.337 1.00 88.25 101 LEU A N 1
ATOM 820 C CA . LEU A 1 101 ? 0.524 -3.674 0.751 1.00 88.25 101 LEU A CA 1
ATOM 821 C C . LEU A 1 101 ? 1.035 -3.238 2.125 1.00 88.25 101 LEU A C 1
ATOM 823 O O . LEU A 1 101 ? 0.223 -3.072 3.032 1.00 88.25 101 LEU A O 1
ATOM 827 N N . GLU A 1 102 ? 2.339 -3.007 2.270 1.00 82.56 102 GLU A N 1
ATOM 828 C CA . GLU A 1 102 ? 2.921 -2.464 3.498 1.00 82.56 102 GLU A CA 1
ATOM 829 C C . GLU A 1 102 ? 2.411 -1.038 3.776 1.00 82.56 102 GLU A C 1
ATOM 831 O O . GLU A 1 102 ? 1.892 -0.764 4.860 1.00 82.56 102 GLU A O 1
ATOM 836 N N . LEU A 1 103 ? 2.429 -0.156 2.770 1.00 80.94 103 LEU A N 1
ATOM 837 C CA . LEU A 1 103 ? 1.876 1.201 2.888 1.00 80.94 103 LEU A CA 1
ATOM 838 C C . LEU A 1 103 ? 0.358 1.221 3.120 1.00 80.94 103 LEU A C 1
ATOM 840 O O . LEU A 1 103 ? -0.161 2.083 3.827 1.00 80.94 103 LEU A O 1
ATOM 844 N N . MET A 1 104 ? -0.365 0.287 2.507 1.00 84.25 104 MET A N 1
ATOM 845 C CA . MET A 1 104 ? -1.825 0.207 2.572 1.00 84.25 104 MET A CA 1
ATOM 846 C C . MET A 1 104 ? -2.339 -0.536 3.799 1.00 84.25 104 MET A C 1
ATOM 848 O O . MET A 1 104 ? -3.548 -0.534 4.029 1.00 84.25 104 MET A O 1
ATOM 852 N N . TRP A 1 105 ? -1.465 -1.178 4.577 1.00 82.69 105 TRP A N 1
ATOM 853 C CA . TRP A 1 105 ? -1.854 -2.112 5.631 1.00 82.69 105 TRP A CA 1
ATOM 854 C C . TRP A 1 105 ? -2.925 -1.538 6.558 1.00 82.69 105 TRP A C 1
ATOM 856 O O . TRP A 1 105 ? -3.977 -2.144 6.750 1.00 82.69 105 TRP A O 1
ATOM 866 N N . TRP A 1 106 ? -2.710 -0.325 7.065 1.00 80.00 106 TRP A N 1
ATOM 867 C CA . TRP A 1 106 ? -3.663 0.335 7.953 1.00 80.00 106 TRP A CA 1
ATOM 868 C C . TRP A 1 106 ? -5.045 0.529 7.297 1.00 80.00 106 TRP A C 1
ATOM 870 O O . TRP A 1 106 ? -6.066 0.191 7.900 1.00 80.00 106 TRP A O 1
ATOM 880 N N . TYR A 1 107 ? -5.064 0.958 6.034 1.00 83.88 107 TYR A N 1
ATOM 881 C CA . TYR A 1 107 ? -6.257 1.236 5.223 1.00 83.88 107 TYR A CA 1
ATOM 882 C C . TYR A 1 107 ? -7.056 -0.028 4.864 1.00 83.88 107 TYR A C 1
ATOM 884 O O . TYR A 1 107 ? -8.279 0.009 4.722 1.00 83.88 107 TYR A O 1
ATOM 892 N N . ILE A 1 108 ? -6.392 -1.182 4.760 1.00 86.94 108 ILE A N 1
ATOM 893 C CA . ILE A 1 108 ? -7.069 -2.462 4.509 1.00 86.94 108 ILE A CA 1
ATOM 894 C C . ILE A 1 108 ? -7.983 -2.833 5.686 1.00 86.94 108 ILE A C 1
ATOM 896 O O . ILE A 1 108 ? -9.065 -3.382 5.467 1.00 86.94 108 ILE A O 1
ATOM 900 N N . PHE A 1 109 ? -7.594 -2.516 6.923 1.00 83.62 109 PHE A N 1
ATOM 901 C CA . PHE A 1 109 ? -8.284 -3.006 8.124 1.00 83.62 109 PHE A CA 1
ATOM 902 C C . PHE A 1 109 ? -9.105 -1.958 8.889 1.00 83.62 109 PHE A C 1
ATOM 904 O O . PHE A 1 109 ? -9.922 -2.350 9.725 1.00 83.62 109 PHE A O 1
ATOM 911 N N . HIS A 1 110 ? -8.935 -0.661 8.615 1.00 75.38 110 HIS A N 1
ATOM 912 C CA . HIS A 1 110 ? -9.634 0.415 9.329 1.00 75.38 110 HIS A CA 1
ATOM 913 C C . HIS A 1 110 ? -10.656 1.119 8.420 1.00 75.38 110 HIS A C 1
ATOM 915 O O . HIS A 1 110 ? -10.312 1.612 7.354 1.00 75.38 110 HIS A O 1
ATOM 921 N N . GLU A 1 111 ? -11.917 1.165 8.863 1.00 62.75 111 GLU A N 1
ATOM 922 C CA . GLU A 1 111 ? -13.105 1.650 8.120 1.00 62.75 111 GLU A CA 1
ATOM 923 C C . GLU A 1 111 ? -13.248 3.187 8.069 1.00 62.75 111 GLU A C 1
ATOM 925 O O . GLU A 1 111 ? -14.320 3.691 7.763 1.00 62.75 111 GLU A O 1
ATOM 930 N N . HIS A 1 112 ? -12.210 3.946 8.435 1.00 54.06 112 HIS A N 1
ATOM 931 C CA . HIS A 1 112 ? -12.288 5.412 8.566 1.00 54.06 112 HIS A CA 1
ATOM 932 C C . HIS A 1 112 ? -11.100 6.134 7.936 1.00 54.06 112 HIS 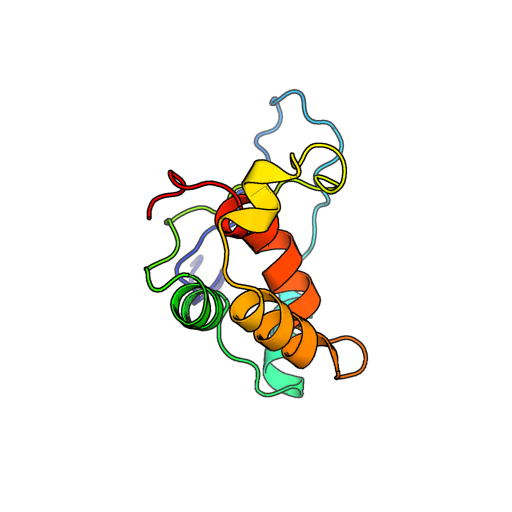A C 1
ATOM 934 O O . HIS A 1 112 ? -10.733 7.240 8.328 1.00 54.06 112 HIS A O 1
ATOM 940 N N . ALA A 1 113 ? -10.456 5.498 6.970 1.00 53.09 113 ALA A N 1
ATOM 941 C CA . ALA A 1 113 ? -9.169 5.935 6.462 1.00 53.09 113 ALA A CA 1
ATOM 942 C C . ALA A 1 113 ? -9.270 6.974 5.321 1.00 53.09 113 ALA A C 1
ATOM 944 O O . ALA A 1 113 ? -8.294 7.220 4.615 1.00 53.09 113 ALA A O 1
ATOM 945 N N . GLY A 1 114 ? -10.444 7.591 5.147 1.00 52.12 114 GLY A N 1
ATOM 946 C CA . GLY A 1 114 ? -10.795 8.424 3.985 1.00 52.12 114 GLY A CA 1
ATOM 947 C C . GLY A 1 114 ? -11.683 7.703 2.964 1.00 52.12 114 GLY A C 1
ATOM 948 O O . GLY A 1 114 ? -12.048 8.288 1.948 1.00 52.12 114 GLY A O 1
ATOM 949 N N . CYS A 1 115 ? -12.039 6.462 3.292 1.00 54.09 115 CYS A N 1
ATOM 950 C CA . CYS A 1 115 ? -13.098 5.617 2.764 1.00 54.09 115 CYS A CA 1
ATOM 951 C C . CYS A 1 115 ? -13.678 4.878 3.988 1.00 54.09 115 CYS A C 1
ATOM 953 O O . CYS A 1 115 ? -14.867 4.525 3.935 1.00 54.09 115 CYS A O 1
#

Sequence (115 aa):
SLDGYNKSGVQVPLADEGAAFPNMMWIPLDWIRRRQTAQRAPSLRSFFSAYLQCDPPSHLYHAQGAQFSLSRRAIHRRPRSLYRSLLDQLRHTDPVASYYLELMWWYIFHEHAGC

pLDDT: mean 70.35, std 19.75, range [33.81, 95.06]

Radius of gyration: 14.88 Å; chains: 1; bounding box: 29×38×35 Å

InterPro domains:
  IPR021838 Protein of unknown function DUF3431 [PF11913] (36-112)

Foldseek 3Di:
DPPPDDPLLADADDDDPPDPDPDDDPDDCVVLVVQCVVVVNDDLQVVCCVLLVDGAPSYFDQDVPPPPDDDPVLVVVDDPVSVVVLVVQVPDDPGSSVVSCRSCVVVSRDPPRVD